Protein AF-A0A9P1KZ71-F1 (afdb_monomer_lite)

pLDDT: mean 74.3, std 15.9, range [39.0, 94.38]

Foldseek 3Di:
DVVVVVVVVVVVVVVVVVPPPCPPPLPWDKAKFWDDKDKDKFDWDWVVVADPQAKDKPDDADPVRQVRVCVVVVHDNVDDDRPPCPVPPPDPDTDTKIFIWIKIWIWIWTGSPVDIDIDIMIITHGDDMGD

Organism: Paraclostridium sordellii (NCBI:txid1505)

Secondary structure (DSSP, 8-state):
-HHHHHHHHHHHHHHHHHH---------EEEEEEEEEEEEE---EEGGG------EESS---HHHHHHHHHHHT--TT--------S----SS--EEEEEEEEEEEEEEEE-SS-EEEEEEEEEEEEEEE-

Sequence (131 aa):
MQKLVKIFFILIVCFIFSNINVYSINYYDLYFEKVKEEFEKGPLLNLNNGLDYKIKYNVNLSKDELDVIGHFLELNLNEYKPINKNQHIKLEDSVEFRYIYKVIEGKIVKDYGSWQKEKKVILKIPIDVKY

Structure (mmCIF, N/CA/C/O backbone):
data_AF-A0A9P1KZ71-F1
#
_entry.id   AF-A0A9P1KZ71-F1
#
loop_
_atom_site.group_PDB
_atom_site.id
_atom_site.type_symbol
_atom_site.label_atom_id
_atom_site.label_alt_id
_atom_site.label_comp_id
_atom_site.label_asym_id
_atom_site.label_entity_id
_atom_site.label_seq_id
_atom_site.pdbx_PDB_ins_code
_atom_site.Cartn_x
_atom_site.Cartn_y
_atom_site.Cartn_z
_atom_site.occupancy
_atom_site.B_iso_or_equiv
_atom_site.auth_seq_id
_atom_site.auth_comp_id
_atom_site.auth_asym_id
_atom_site.auth_atom_id
_atom_site.pdbx_PDB_model_num
ATOM 1 N N . MET A 1 1 ? 1.565 11.801 65.529 1.00 60.41 1 MET A N 1
ATOM 2 C CA . MET A 1 1 ? 2.271 12.249 64.307 1.00 60.41 1 MET A CA 1
ATOM 3 C C . MET A 1 1 ? 2.382 11.145 63.251 1.00 60.41 1 MET A C 1
ATOM 5 O O . MET A 1 1 ? 1.692 11.242 62.250 1.00 60.41 1 MET A O 1
ATOM 9 N N . GLN A 1 2 ? 3.137 10.057 63.465 1.00 63.66 2 GLN A N 1
ATOM 10 C CA . GLN A 1 2 ? 3.383 9.032 62.423 1.00 63.66 2 GLN A CA 1
ATOM 11 C C . GLN A 1 2 ? 2.126 8.350 61.835 1.00 63.66 2 GLN A C 1
ATOM 13 O O . GLN A 1 2 ? 2.083 8.088 60.636 1.00 63.66 2 GLN A O 1
ATOM 18 N N . LYS A 1 3 ? 1.084 8.086 62.642 1.00 67.38 3 LYS A N 1
ATOM 19 C CA . LYS A 1 3 ? -0.176 7.487 62.149 1.00 67.38 3 LYS A CA 1
ATOM 20 C C . LYS A 1 3 ? -0.949 8.412 61.196 1.00 67.38 3 LYS A C 1
ATOM 22 O O . LYS A 1 3 ? -1.506 7.930 60.219 1.00 67.38 3 LYS A O 1
ATOM 27 N N . LEU A 1 4 ? -0.931 9.724 61.443 1.00 70.56 4 LEU A N 1
ATOM 28 C CA . LEU A 1 4 ? -1.615 10.714 60.600 1.00 70.56 4 LEU A CA 1
ATOM 29 C C . LEU A 1 4 ? -0.902 10.899 59.255 1.00 70.56 4 LEU A C 1
ATOM 31 O O . LEU A 1 4 ? -1.560 10.979 58.224 1.00 70.56 4 LEU A O 1
ATOM 35 N N . VAL A 1 5 ? 0.436 10.865 59.249 1.00 72.62 5 VAL A N 1
ATOM 36 C CA . VAL A 1 5 ? 1.239 10.956 58.016 1.00 72.62 5 VAL A CA 1
ATOM 37 C C . VAL A 1 5 ? 0.965 9.773 57.082 1.00 72.62 5 VAL A C 1
ATOM 39 O O . VAL A 1 5 ? 0.836 9.964 55.876 1.00 72.62 5 VAL A O 1
ATOM 42 N N . LYS A 1 6 ? 0.803 8.557 57.627 1.00 72.50 6 LYS A N 1
ATOM 43 C CA . LYS A 1 6 ? 0.454 7.368 56.828 1.00 72.50 6 LYS A CA 1
ATOM 44 C C . LYS A 1 6 ? -0.921 7.489 56.168 1.00 72.50 6 LYS A C 1
ATOM 46 O O . LYS A 1 6 ? -1.056 7.154 54.998 1.00 72.50 6 LYS A O 1
ATOM 51 N N . ILE A 1 7 ? -1.919 7.989 56.898 1.00 77.00 7 ILE A N 1
ATOM 52 C CA . ILE A 1 7 ? -3.280 8.183 56.369 1.00 77.00 7 ILE A CA 1
ATOM 53 C C . ILE A 1 7 ? -3.275 9.236 55.254 1.00 77.00 7 ILE A C 1
ATOM 55 O O . ILE A 1 7 ? -3.903 9.040 54.216 1.00 77.00 7 ILE A O 1
ATOM 59 N N . PHE A 1 8 ? -2.509 10.313 55.433 1.00 77.25 8 PHE A N 1
ATOM 60 C CA . PHE A 1 8 ? -2.375 11.367 54.430 1.00 77.25 8 PHE A CA 1
ATOM 61 C C . PHE A 1 8 ? -1.715 10.861 53.138 1.00 77.25 8 PHE A C 1
ATOM 63 O O . PHE A 1 8 ? -2.178 11.168 52.043 1.00 77.25 8 PHE A O 1
ATOM 70 N N . PHE A 1 9 ? -0.689 10.011 53.254 1.00 77.75 9 PHE A N 1
ATOM 71 C CA . PHE A 1 9 ? -0.044 9.385 52.096 1.00 77.75 9 PHE A CA 1
ATOM 72 C C . PHE A 1 9 ? -0.993 8.475 51.310 1.00 77.75 9 PHE A C 1
ATOM 74 O O . PHE A 1 9 ? -1.004 8.519 50.084 1.00 77.75 9 PHE A O 1
ATOM 81 N N . ILE A 1 10 ? -1.819 7.684 52.001 1.00 80.56 10 ILE A N 1
ATOM 82 C CA . ILE A 1 10 ? -2.804 6.806 51.353 1.00 80.56 10 ILE A CA 1
ATOM 83 C C . ILE A 1 10 ? -3.832 7.634 50.574 1.00 80.56 10 ILE A C 1
ATOM 85 O O . ILE A 1 10 ? -4.137 7.311 49.430 1.00 80.56 10 ILE A O 1
ATOM 89 N N . LEU A 1 11 ? -4.314 8.737 51.154 1.00 78.25 11 LEU A N 1
ATOM 90 C CA . LEU A 1 11 ? -5.262 9.636 50.491 1.00 78.25 11 LEU A CA 1
ATOM 91 C C . LEU A 1 11 ? -4.671 10.291 49.238 1.00 78.25 11 LEU A C 1
ATOM 93 O O . LEU A 1 11 ? -5.358 10.365 48.223 1.00 78.25 11 LEU A O 1
ATOM 97 N N . ILE A 1 12 ? -3.401 10.708 49.276 1.00 80.06 12 ILE A N 1
ATOM 98 C CA . ILE A 1 12 ? -2.705 11.253 48.100 1.00 80.06 12 ILE A CA 1
ATOM 99 C C . ILE A 1 12 ? -2.597 10.199 46.999 1.00 80.06 12 ILE A C 1
ATOM 101 O O . ILE A 1 12 ? -2.893 10.488 45.844 1.00 80.06 12 ILE A O 1
ATOM 105 N N . VAL A 1 13 ? -2.210 8.970 47.346 1.00 77.44 13 VAL A N 1
ATOM 106 C CA . VAL A 1 13 ? -2.090 7.878 46.372 1.00 77.44 13 VAL A CA 1
ATOM 107 C C . VAL A 1 13 ? -3.450 7.571 45.739 1.00 77.44 13 VAL A C 1
ATOM 109 O O . VAL A 1 13 ? -3.543 7.506 44.516 1.00 77.44 13 VAL A O 1
ATOM 112 N N . CYS A 1 14 ? -4.522 7.475 46.532 1.00 71.81 14 CYS A N 1
ATOM 113 C CA . CYS A 1 14 ? -5.879 7.295 46.009 1.00 71.81 14 CYS A CA 1
ATOM 114 C C . CYS A 1 14 ? -6.323 8.460 45.112 1.00 71.81 14 CYS A C 1
ATOM 116 O O . CYS A 1 14 ? -6.917 8.214 44.067 1.00 71.81 14 CYS A O 1
ATOM 118 N N . PHE A 1 15 ? -5.995 9.703 45.479 1.00 73.69 15 PHE A N 1
ATOM 119 C CA . PHE A 1 15 ? -6.327 10.892 44.690 1.00 73.69 15 PHE A CA 1
ATOM 120 C C . PHE A 1 15 ? -5.579 10.940 43.351 1.00 73.69 15 PHE A C 1
ATOM 122 O O . PHE A 1 15 ? -6.139 11.379 42.347 1.00 73.69 15 PHE A O 1
ATOM 129 N N . ILE A 1 16 ? -4.328 10.468 43.316 1.00 70.62 16 ILE A N 1
ATOM 130 C CA . ILE A 1 16 ? -3.554 10.327 42.078 1.00 70.62 16 ILE A CA 1
ATOM 131 C C . ILE A 1 16 ? -4.187 9.247 41.199 1.00 70.62 16 ILE A C 1
ATOM 133 O O . ILE A 1 16 ? -4.466 9.523 40.040 1.00 70.62 16 ILE A O 1
ATOM 137 N N . PHE A 1 17 ? -4.500 8.063 41.740 1.00 64.62 17 PHE A N 1
ATOM 138 C CA . PHE A 1 17 ? -5.148 6.997 40.964 1.00 64.62 17 PHE A CA 1
ATOM 139 C C . PHE A 1 17 ? -6.535 7.390 40.436 1.00 64.62 17 PHE A C 1
ATOM 141 O O . PHE A 1 17 ? -6.871 7.017 39.317 1.00 64.62 17 PHE A O 1
ATOM 148 N N . SER A 1 18 ? -7.318 8.178 41.181 1.00 63.09 18 SER A N 1
ATOM 149 C CA . SER A 1 18 ? -8.622 8.668 40.713 1.00 63.09 18 SER A CA 1
ATOM 150 C C . SER A 1 18 ? -8.529 9.800 39.681 1.00 63.09 18 SER A C 1
ATOM 152 O O . SER A 1 18 ? -9.492 10.032 38.961 1.00 63.09 18 SER A O 1
ATOM 154 N N . ASN A 1 19 ? -7.397 10.517 39.619 1.00 58.91 19 ASN A N 1
ATOM 155 C CA . ASN A 1 19 ? -7.131 11.580 38.638 1.00 58.91 19 ASN A CA 1
ATOM 156 C C . ASN A 1 19 ? -6.228 11.137 37.484 1.00 58.91 19 ASN A C 1
ATOM 158 O O . ASN A 1 19 ? -5.953 11.946 36.593 1.00 58.91 19 ASN A O 1
ATOM 162 N N . ILE A 1 20 ? -5.794 9.870 37.448 1.00 60.16 20 ILE A N 1
ATOM 163 C CA . ILE A 1 20 ? -5.403 9.246 36.187 1.00 60.16 20 ILE A CA 1
ATOM 164 C C . ILE A 1 20 ? -6.697 9.178 35.393 1.00 60.16 20 ILE A C 1
ATOM 166 O O . ILE A 1 20 ? -7.464 8.222 35.462 1.00 60.16 20 ILE A O 1
ATOM 170 N N . ASN A 1 21 ? -6.967 10.279 34.700 1.00 45.72 21 ASN A N 1
ATOM 171 C CA . ASN A 1 21 ? -7.938 10.364 33.649 1.00 45.72 21 ASN A CA 1
ATOM 172 C C . ASN A 1 21 ? -7.457 9.311 32.658 1.00 45.72 21 ASN A C 1
ATOM 174 O O . ASN A 1 21 ? -6.538 9.551 31.870 1.00 45.72 21 ASN A O 1
ATOM 178 N N . VAL A 1 22 ? -8.007 8.103 32.774 1.00 50.72 22 VAL A N 1
ATOM 179 C CA . VAL A 1 22 ? -8.008 7.140 31.692 1.00 50.72 22 VAL A CA 1
ATOM 180 C C . VAL A 1 22 ? -8.890 7.818 30.660 1.00 50.72 22 VAL A C 1
ATOM 182 O O . VAL A 1 22 ? -10.073 7.519 30.532 1.00 50.72 22 VAL A O 1
ATOM 185 N N . TYR A 1 23 ? -8.315 8.810 29.968 1.00 44.72 23 TYR A N 1
ATOM 186 C CA . TYR A 1 23 ? -8.670 9.093 28.602 1.00 44.72 23 TYR A CA 1
ATOM 187 C C . TYR A 1 23 ? -8.650 7.717 27.993 1.00 44.72 23 TYR A C 1
ATOM 189 O O . TYR A 1 23 ? -7.584 7.113 27.859 1.00 44.72 23 TYR A O 1
ATOM 197 N N . SER A 1 24 ? -9.846 7.171 27.804 1.00 43.09 24 SER A N 1
ATOM 198 C CA . SER A 1 24 ? -10.056 5.972 27.043 1.00 43.09 24 SER A CA 1
ATOM 199 C C . SER A 1 24 ? -9.251 6.213 25.783 1.00 43.09 24 SER A C 1
ATOM 201 O O . SER A 1 24 ? -9.615 7.053 24.956 1.00 43.09 24 SER A O 1
ATOM 203 N N . ILE A 1 25 ? -8.088 5.567 25.699 1.00 48.00 25 ILE A N 1
ATOM 204 C CA . ILE A 1 25 ? -7.434 5.320 24.433 1.00 48.00 25 ILE A CA 1
ATOM 205 C C . ILE A 1 25 ? -8.582 4.708 23.657 1.00 48.00 25 ILE A C 1
ATOM 207 O O . ILE A 1 25 ? -9.072 3.653 24.059 1.00 48.00 25 ILE A O 1
ATOM 211 N N . ASN A 1 26 ? -9.139 5.460 22.705 1.00 46.88 26 ASN A N 1
ATOM 212 C CA . ASN A 1 26 ? -10.166 4.951 21.818 1.00 46.88 26 ASN 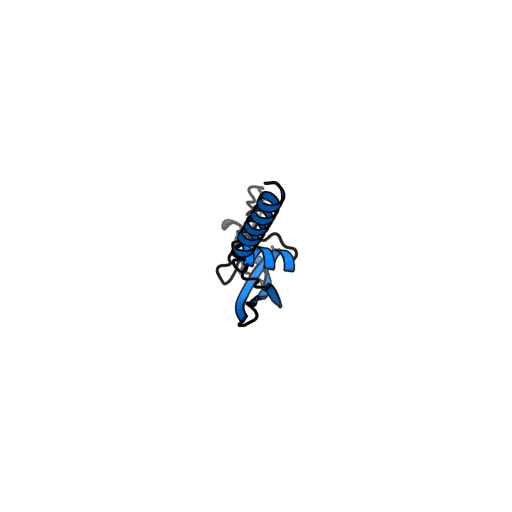A CA 1
ATOM 213 C C . ASN A 1 26 ? -9.470 3.812 21.088 1.00 46.88 26 ASN A C 1
ATOM 215 O O . ASN A 1 26 ? -8.776 4.041 20.102 1.00 46.88 26 ASN A O 1
ATOM 219 N N . TYR A 1 27 ? -9.540 2.626 21.681 1.00 52.91 27 TYR A N 1
ATOM 220 C CA . TYR A 1 27 ? -9.044 1.396 21.123 1.00 52.91 27 TYR A CA 1
ATOM 221 C C . TYR A 1 27 ? -10.007 1.143 19.983 1.00 52.91 27 TYR A C 1
ATOM 223 O O . TYR A 1 27 ? -11.163 0.7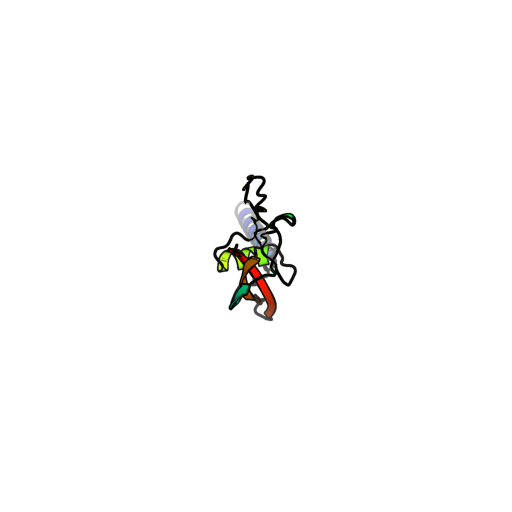86 20.199 1.00 52.91 27 TYR A O 1
ATOM 231 N N . TYR A 1 28 ? -9.566 1.509 18.789 1.00 62.66 28 TYR A N 1
ATOM 232 C CA . TYR A 1 28 ? -10.218 1.087 17.577 1.00 62.66 28 TYR A CA 1
ATOM 233 C C . TYR A 1 28 ? -9.257 0.160 16.863 1.00 62.66 28 TYR A C 1
ATOM 235 O O . TYR A 1 28 ? -8.066 0.462 16.746 1.00 62.66 28 TYR A O 1
ATOM 243 N N . ASP A 1 29 ? -9.781 -0.961 16.392 1.00 80.44 29 ASP A N 1
ATOM 244 C CA . ASP A 1 29 ? -9.000 -1.874 15.582 1.00 80.44 29 ASP A CA 1
ATOM 245 C C . ASP A 1 29 ? -8.993 -1.331 14.152 1.00 80.44 29 ASP A C 1
ATOM 247 O O . ASP A 1 29 ? -10.038 -1.099 13.533 1.00 80.44 29 ASP A O 1
ATOM 251 N N . LEU A 1 30 ? -7.790 -1.055 13.647 1.00 88.75 30 LEU A N 1
ATOM 252 C CA . LEU A 1 30 ? -7.547 -0.659 12.266 1.00 88.75 30 LEU A CA 1
ATOM 253 C C . LEU A 1 30 ? -6.905 -1.836 11.542 1.00 88.75 30 LEU A C 1
ATOM 255 O O . LEU A 1 30 ? -5.759 -2.184 11.819 1.00 88.75 30 LEU A O 1
ATOM 259 N N . TYR A 1 31 ? -7.624 -2.423 10.593 1.00 89.44 31 TYR A N 1
ATOM 260 C CA . TYR A 1 31 ? -7.110 -3.536 9.802 1.00 89.44 31 TYR A CA 1
ATOM 261 C C . TYR A 1 31 ? -7.506 -3.418 8.332 1.00 89.44 31 TYR A C 1
ATOM 263 O O . TYR A 1 31 ? -8.404 -2.659 7.951 1.00 89.44 31 TYR A O 1
ATOM 271 N N . PHE A 1 32 ? -6.785 -4.154 7.491 1.00 91.56 32 PHE A N 1
ATOM 272 C CA . PHE A 1 32 ? -7.026 -4.219 6.058 1.00 91.56 32 PHE A CA 1
ATOM 273 C C . PHE A 1 32 ? -7.503 -5.615 5.669 1.00 91.56 32 PHE A C 1
ATOM 275 O O . PHE A 1 32 ? -6.873 -6.614 6.005 1.00 91.56 32 PHE A O 1
ATOM 282 N N . GLU A 1 33 ? -8.593 -5.670 4.913 1.00 92.12 33 GLU A N 1
ATOM 283 C CA . GLU A 1 33 ? -9.123 -6.893 4.326 1.00 92.12 33 GLU A CA 1
ATOM 284 C C . GLU A 1 33 ? -8.914 -6.877 2.815 1.00 92.12 33 GLU A C 1
ATOM 286 O O . GLU A 1 33 ? -9.449 -6.021 2.102 1.00 92.12 33 GLU A O 1
ATOM 291 N N . LYS A 1 34 ? -8.166 -7.856 2.302 1.00 93.25 34 LYS A N 1
ATOM 292 C CA . LYS A 1 34 ? -8.041 -8.073 0.860 1.00 93.25 34 LYS A CA 1
ATOM 293 C C . LYS A 1 34 ? -9.293 -8.767 0.330 1.00 93.25 34 LYS A C 1
ATOM 295 O O . LYS A 1 34 ? -9.626 -9.864 0.763 1.00 93.25 34 LYS A O 1
ATOM 300 N N . VAL A 1 35 ? -9.937 -8.152 -0.655 1.00 92.88 35 VAL A N 1
ATOM 301 C CA . VAL A 1 35 ? -11.122 -8.695 -1.334 1.00 92.88 35 VAL A CA 1
ATOM 302 C C . VAL A 1 35 ? -10.720 -9.410 -2.619 1.00 92.88 35 VAL A C 1
ATOM 304 O O . VAL A 1 35 ? -11.201 -10.505 -2.898 1.00 92.88 35 VAL A O 1
ATOM 307 N N . LYS A 1 36 ? -9.839 -8.793 -3.412 1.00 93.44 36 LYS A N 1
ATOM 308 C CA . LYS A 1 36 ? -9.490 -9.274 -4.750 1.00 93.44 36 LYS A CA 1
ATOM 309 C C . LYS A 1 36 ? -8.058 -8.910 -5.116 1.00 93.44 36 LYS A C 1
ATOM 311 O O . LYS A 1 36 ? -7.516 -7.912 -4.649 1.00 93.44 36 LYS A O 1
ATOM 316 N N . GLU A 1 37 ? -7.460 -9.718 -5.979 1.00 92.81 37 GLU A N 1
ATOM 317 C CA . GLU A 1 37 ? -6.128 -9.498 -6.530 1.00 92.81 37 GLU A CA 1
ATOM 318 C C . GLU A 1 37 ? -6.111 -9.899 -8.006 1.00 92.81 37 GLU A C 1
ATOM 320 O O . GLU A 1 37 ? -6.503 -11.013 -8.349 1.00 92.81 37 GLU A O 1
ATOM 325 N N . GLU A 1 38 ? -5.679 -8.989 -8.876 1.00 93.88 38 GLU A N 1
ATOM 326 C CA . GLU A 1 38 ? -5.632 -9.178 -10.327 1.00 93.88 38 GLU A CA 1
ATOM 327 C C . GLU A 1 38 ? -4.387 -8.538 -10.943 1.00 93.88 38 GLU A C 1
ATOM 329 O O . GLU A 1 38 ? -3.690 -7.744 -10.313 1.00 93.88 38 GLU A O 1
ATOM 334 N N . PHE A 1 39 ? -4.118 -8.864 -12.209 1.00 89.12 39 PHE A N 1
ATOM 335 C CA . PHE A 1 39 ? -3.062 -8.230 -12.990 1.00 89.12 39 PHE A CA 1
ATOM 336 C C . PHE A 1 39 ? -3.657 -7.390 -14.114 1.00 89.12 39 PHE A C 1
ATOM 338 O O . PHE A 1 39 ? -4.429 -7.881 -14.936 1.00 89.12 39 PHE A O 1
ATOM 345 N N . GLU A 1 40 ? -3.245 -6.131 -14.183 1.00 89.62 40 GLU A N 1
ATOM 346 C CA . GLU A 1 40 ? -3.667 -5.177 -15.200 1.00 89.62 40 GLU A CA 1
ATOM 347 C C . GLU A 1 40 ? -2.463 -4.745 -16.035 1.00 89.62 40 GLU A C 1
ATOM 349 O O . GLU A 1 40 ? -1.377 -4.460 -15.527 1.00 89.62 40 GLU A O 1
ATOM 354 N N . LYS A 1 41 ? -2.659 -4.687 -17.350 1.00 87.19 41 LYS A N 1
ATOM 355 C CA . LYS A 1 41 ? -1.656 -4.191 -18.289 1.00 87.19 41 LYS A CA 1
ATOM 356 C C . LYS A 1 41 ? -1.920 -2.709 -18.519 1.00 87.19 41 LYS A C 1
ATOM 358 O O . LYS A 1 41 ? -3.008 -2.343 -18.950 1.00 87.19 41 LYS A O 1
ATOM 363 N N . GLY A 1 42 ? -0.923 -1.880 -18.229 1.00 79.50 42 GLY A N 1
ATOM 364 C CA . GLY A 1 42 ? -0.976 -0.449 -18.495 1.00 79.50 42 GLY A CA 1
ATOM 365 C C . GLY A 1 42 ? -0.958 -0.122 -19.994 1.00 79.50 42 GLY A C 1
ATOM 366 O O . GLY A 1 42 ? -0.787 -1.018 -20.830 1.00 79.50 42 GLY A O 1
ATOM 367 N N . PRO A 1 43 ? -1.110 1.167 -20.341 1.00 80.88 43 PRO A N 1
ATOM 368 C CA . PRO A 1 43 ? -0.978 1.627 -21.718 1.00 80.88 43 PRO A CA 1
ATOM 369 C C . PRO A 1 43 ? 0.447 1.400 -22.241 1.00 80.88 43 PRO A C 1
ATOM 371 O O . PRO A 1 43 ? 1.401 1.354 -21.459 1.00 80.88 43 PRO A O 1
ATOM 374 N N . LEU A 1 44 ? 0.573 1.279 -23.564 1.00 79.25 44 LEU A N 1
ATOM 375 C CA . LEU A 1 44 ? 1.864 1.342 -24.246 1.00 79.25 44 LEU A CA 1
ATOM 376 C C . LEU A 1 44 ? 2.423 2.763 -24.123 1.00 79.25 44 LEU A C 1
ATOM 378 O O . LEU A 1 44 ? 1.699 3.747 -24.285 1.00 79.25 44 LEU A O 1
ATOM 382 N N . LEU A 1 45 ? 3.699 2.853 -23.781 1.00 73.44 45 LEU A N 1
ATOM 383 C CA . LEU A 1 45 ? 4.431 4.081 -23.524 1.00 73.44 45 LEU A CA 1
ATOM 384 C C . LEU A 1 45 ? 5.752 4.057 -24.292 1.00 73.44 45 LEU A C 1
ATOM 386 O O . LEU A 1 45 ? 6.366 3.008 -24.473 1.00 73.44 45 LEU A O 1
ATOM 390 N N . ASN A 1 46 ? 6.206 5.247 -24.680 1.00 66.25 46 ASN A N 1
ATOM 391 C CA . ASN A 1 46 ? 7.497 5.441 -25.334 1.00 66.25 46 ASN A CA 1
ATOM 392 C C . ASN A 1 46 ? 8.564 5.812 -24.299 1.00 66.25 46 ASN A C 1
ATOM 394 O O . ASN A 1 46 ? 8.281 6.542 -23.345 1.00 66.25 46 ASN A O 1
ATOM 398 N N . LEU A 1 47 ? 9.805 5.353 -24.507 1.00 62.41 47 LEU A N 1
ATOM 399 C CA . LEU A 1 47 ? 10.956 5.558 -23.599 1.00 62.41 47 LEU A CA 1
ATOM 400 C C . LEU A 1 47 ? 11.235 7.023 -23.250 1.00 62.41 47 LEU A C 1
ATOM 402 O O . LEU A 1 47 ? 11.726 7.314 -22.161 1.00 62.41 47 LEU A O 1
ATOM 406 N N . ASN A 1 48 ? 10.821 7.945 -24.115 1.00 59.66 48 ASN A N 1
ATOM 407 C CA . ASN A 1 48 ? 10.970 9.383 -23.907 1.00 59.66 48 ASN A CA 1
ATOM 408 C C . ASN A 1 48 ? 10.144 9.928 -22.727 1.00 59.66 48 ASN A C 1
ATOM 410 O O . ASN A 1 48 ? 10.434 11.019 -22.245 1.00 59.66 48 ASN A O 1
ATOM 414 N N . ASN A 1 49 ? 9.134 9.193 -22.245 1.00 59.22 49 ASN A N 1
ATOM 415 C CA . ASN A 1 49 ? 8.201 9.694 -21.231 1.00 59.22 49 ASN A CA 1
ATOM 416 C C . ASN A 1 49 ? 8.653 9.440 -19.783 1.00 59.22 49 ASN A C 1
ATOM 418 O O . ASN A 1 49 ? 7.979 9.880 -18.854 1.00 59.22 49 ASN A O 1
ATOM 422 N N . GLY A 1 50 ? 9.790 8.765 -19.575 1.00 54.03 50 GLY A N 1
ATOM 423 C CA . GLY A 1 50 ? 10.237 8.358 -18.243 1.00 54.03 50 GLY A CA 1
ATOM 424 C C . GLY A 1 50 ? 9.319 7.304 -17.606 1.00 54.03 50 GLY A C 1
ATOM 425 O O . GLY A 1 50 ? 8.146 7.152 -17.952 1.00 54.03 50 GLY A O 1
ATOM 426 N N . LEU A 1 51 ? 9.867 6.529 -16.668 1.00 61.44 51 LEU A N 1
ATOM 427 C CA . LEU A 1 51 ? 9.130 5.473 -15.977 1.00 61.44 51 LEU A CA 1
ATOM 428 C C . LEU A 1 51 ? 8.740 5.927 -14.558 1.00 61.44 51 LEU A C 1
ATOM 430 O O . LEU A 1 51 ? 9.492 5.696 -13.611 1.00 61.44 51 LEU A O 1
ATOM 434 N N . ASP A 1 52 ? 7.563 6.547 -14.385 1.00 61.16 52 ASP A N 1
ATOM 435 C CA . ASP A 1 52 ? 6.927 6.703 -13.059 1.00 61.16 52 ASP A CA 1
ATOM 436 C C . ASP A 1 52 ? 6.301 5.366 -12.632 1.00 61.16 52 ASP A C 1
ATOM 438 O O . ASP A 1 52 ? 5.085 5.155 -12.598 1.00 61.16 52 ASP A O 1
ATOM 442 N N . TYR A 1 53 ? 7.191 4.422 -12.340 1.00 67.38 53 TYR A N 1
ATOM 443 C CA . TYR A 1 53 ? 6.917 3.304 -11.457 1.00 67.38 53 TYR A CA 1
ATOM 444 C C . TYR A 1 53 ? 6.517 3.999 -10.146 1.00 67.38 53 TYR A C 1
ATOM 446 O O . TYR A 1 53 ? 7.347 4.707 -9.611 1.00 67.38 53 TYR A O 1
ATOM 454 N N . LYS A 1 54 ? 5.259 3.951 -9.697 1.00 74.44 54 LYS A N 1
ATOM 455 C CA . LYS A 1 54 ? 4.792 4.364 -8.355 1.00 74.44 54 LYS A CA 1
ATOM 456 C C . LYS A 1 54 ? 3.536 3.576 -8.029 1.00 74.44 54 LYS A C 1
ATOM 458 O O . LYS A 1 54 ? 2.736 3.298 -8.928 1.00 74.44 54 LYS A O 1
ATOM 463 N N . ILE A 1 55 ? 3.348 3.227 -6.758 1.00 79.69 55 ILE A N 1
ATOM 464 C CA . ILE A 1 55 ? 2.085 2.638 -6.300 1.00 79.69 55 ILE A CA 1
ATOM 465 C C . ILE A 1 55 ? 1.009 3.720 -6.371 1.00 79.69 55 ILE A C 1
ATOM 467 O O . ILE A 1 55 ? 1.211 4.838 -5.897 1.00 79.69 55 ILE A O 1
ATOM 471 N N . LYS A 1 56 ? -0.127 3.395 -6.987 1.00 85.69 56 LYS A N 1
ATOM 472 C CA . LYS A 1 56 ? -1.274 4.301 -7.089 1.00 85.69 56 LYS A CA 1
ATOM 473 C C . LYS A 1 56 ? -2.413 3.798 -6.217 1.00 85.69 56 LYS A C 1
ATOM 475 O O . LYS A 1 56 ? -2.665 2.597 -6.156 1.00 85.69 56 LYS A O 1
ATOM 480 N N . TYR A 1 57 ? -3.122 4.736 -5.606 1.00 87.19 57 TYR A N 1
ATOM 481 C CA . TYR A 1 57 ? -4.274 4.478 -4.750 1.00 87.19 57 TYR A CA 1
ATOM 482 C C . TYR A 1 57 ? -5.471 5.258 -5.297 1.00 87.19 57 TYR A C 1
ATOM 484 O O . TYR A 1 57 ? -5.310 6.376 -5.787 1.00 87.19 57 TYR A O 1
ATOM 492 N N . ASN A 1 58 ? -6.672 4.688 -5.222 1.00 91.75 58 ASN A N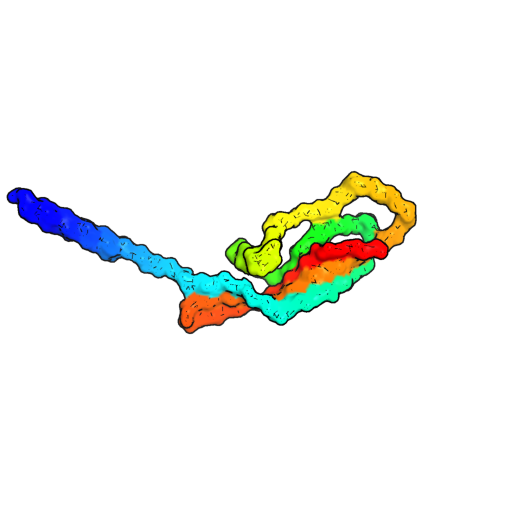 1
ATOM 493 C CA . ASN A 1 58 ? -7.904 5.376 -5.633 1.00 91.75 58 ASN A CA 1
ATOM 494 C C . ASN A 1 58 ? -8.400 6.418 -4.611 1.00 91.75 58 ASN A C 1
ATOM 496 O O . ASN A 1 58 ? -9.287 7.208 -4.924 1.00 91.75 58 ASN A O 1
ATOM 500 N N . VAL A 1 59 ? -7.870 6.393 -3.388 1.00 89.56 59 VAL A N 1
ATOM 501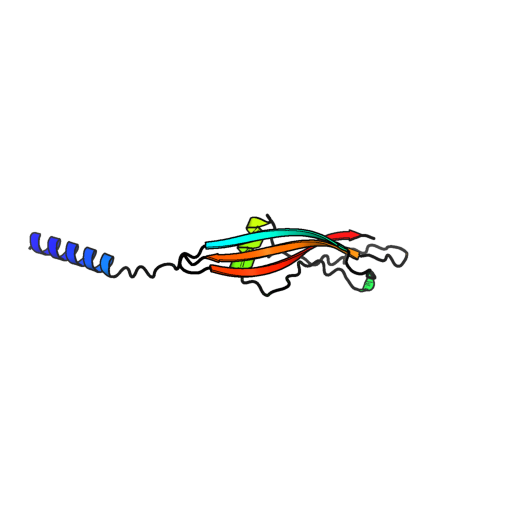 C CA . VAL A 1 59 ? -8.276 7.254 -2.274 1.00 89.56 59 VAL A CA 1
ATOM 502 C C . VAL A 1 59 ? -7.051 7.766 -1.525 1.00 89.56 59 VAL A C 1
ATOM 504 O O . VAL A 1 59 ? -6.018 7.101 -1.485 1.00 89.56 59 VAL A O 1
ATOM 507 N N . ASN A 1 60 ? -7.183 8.923 -0.877 1.00 88.50 60 ASN A N 1
ATOM 508 C CA . ASN A 1 60 ? -6.156 9.419 0.039 1.00 88.50 60 ASN A CA 1
ATOM 509 C C . ASN A 1 60 ? -6.119 8.547 1.291 1.00 88.50 60 ASN A C 1
ATOM 511 O O . ASN A 1 60 ? -7.163 8.351 1.916 1.00 88.50 60 ASN A O 1
ATOM 515 N N . LEU A 1 61 ? -4.941 8.061 1.669 1.00 87.94 61 LEU A N 1
ATOM 516 C CA . LEU A 1 61 ? -4.727 7.214 2.842 1.00 87.94 61 LEU A CA 1
ATOM 517 C C . LEU A 1 61 ? -3.951 7.983 3.914 1.00 87.94 61 LEU A C 1
ATOM 519 O O . LEU A 1 61 ? -3.036 8.740 3.587 1.00 87.94 61 LEU A O 1
ATOM 523 N N . SER A 1 62 ? -4.329 7.821 5.184 1.00 88.38 62 SER A N 1
ATOM 524 C CA . SER A 1 62 ? -3.510 8.322 6.296 1.00 88.38 62 SER A CA 1
ATOM 525 C C . SER A 1 62 ? -2.260 7.458 6.483 1.00 88.38 62 SER A C 1
ATOM 527 O O . SER A 1 62 ? -2.166 6.363 5.933 1.00 88.38 62 SER A O 1
ATOM 529 N N . LYS A 1 63 ? -1.304 7.930 7.290 1.00 86.69 63 LYS A N 1
ATOM 530 C CA . LYS A 1 63 ? -0.105 7.152 7.623 1.00 86.69 63 LYS A CA 1
ATOM 531 C C . LYS A 1 63 ? -0.461 5.793 8.241 1.00 86.69 63 LYS A C 1
ATOM 533 O O . LYS A 1 63 ? -0.009 4.778 7.737 1.00 86.69 63 LYS A O 1
ATOM 538 N N . ASP A 1 64 ? -1.345 5.774 9.238 1.00 85.94 64 ASP A N 1
ATOM 539 C CA . ASP A 1 64 ? -1.766 4.525 9.893 1.00 85.94 64 ASP A CA 1
ATOM 540 C C . ASP A 1 64 ? -2.455 3.561 8.910 1.00 85.94 64 ASP A C 1
ATOM 542 O O . ASP A 1 64 ? -2.248 2.354 8.954 1.00 85.94 64 ASP A O 1
ATOM 546 N N . GLU A 1 65 ? -3.251 4.098 7.977 1.00 89.00 65 GLU A N 1
ATOM 547 C CA . GLU A 1 65 ? -3.890 3.316 6.913 1.00 89.00 65 GLU A CA 1
ATOM 548 C C . GLU A 1 65 ? -2.853 2.702 5.958 1.00 89.00 65 GLU A C 1
ATOM 550 O O . GLU A 1 65 ? -2.987 1.542 5.571 1.00 89.00 65 GLU A O 1
ATOM 555 N N . LEU A 1 66 ? -1.809 3.455 5.597 1.00 88.06 66 LEU A N 1
ATOM 556 C CA . LEU A 1 66 ? -0.697 2.962 4.782 1.00 88.06 66 LEU A CA 1
ATOM 557 C C . LEU A 1 66 ? 0.123 1.905 5.524 1.00 88.06 66 LEU A C 1
ATOM 559 O O . LEU A 1 66 ? 0.447 0.879 4.934 1.00 88.06 66 LEU A O 1
ATOM 563 N N . ASP A 1 67 ? 0.420 2.124 6.802 1.00 85.94 67 ASP A N 1
ATOM 564 C CA . ASP A 1 67 ? 1.220 1.204 7.612 1.00 85.94 67 ASP A CA 1
ATOM 565 C C . ASP A 1 67 ? 0.499 -0.145 7.778 1.00 85.94 67 ASP A C 1
ATOM 567 O O . ASP A 1 67 ? 1.116 -1.198 7.615 1.00 85.94 67 ASP A O 1
ATOM 571 N N . VAL A 1 68 ? -0.822 -0.138 7.993 1.00 89.50 68 VAL A N 1
ATOM 572 C CA . VAL A 1 68 ? -1.631 -1.366 8.092 1.00 89.50 68 VAL A CA 1
ATOM 573 C C . VAL A 1 68 ? -1.694 -2.126 6.767 1.00 89.50 68 VAL A C 1
ATOM 575 O O . VAL A 1 68 ? -1.530 -3.347 6.755 1.00 89.50 68 VAL A O 1
ATOM 578 N N . ILE A 1 69 ? -1.897 -1.433 5.641 1.00 88.75 69 ILE A N 1
ATOM 579 C CA . ILE A 1 69 ? -1.872 -2.088 4.324 1.00 88.75 69 ILE A CA 1
ATOM 580 C C . ILE A 1 69 ? -0.475 -2.647 4.038 1.00 88.75 69 ILE A C 1
ATOM 582 O O . ILE A 1 69 ? -0.353 -3.782 3.582 1.00 88.75 69 ILE A O 1
ATOM 586 N N . GLY A 1 70 ? 0.573 -1.860 4.291 1.00 86.94 70 GLY A N 1
ATOM 587 C CA . GLY A 1 70 ? 1.959 -2.253 4.057 1.00 86.94 70 GLY A CA 1
ATOM 588 C C . GLY A 1 70 ? 2.354 -3.471 4.883 1.00 86.94 70 GLY A C 1
ATOM 589 O O . GLY A 1 70 ? 2.926 -4.413 4.342 1.00 86.94 70 GLY A O 1
ATOM 590 N N . HIS A 1 71 ? 1.960 -3.503 6.157 1.00 86.94 71 HIS A N 1
ATOM 591 C CA . HIS A 1 71 ? 2.145 -4.662 7.023 1.00 86.94 71 HIS A CA 1
ATOM 592 C C . HIS A 1 71 ? 1.405 -5.895 6.488 1.00 86.94 71 HIS A C 1
ATOM 594 O O . HIS A 1 71 ? 2.002 -6.959 6.373 1.00 86.94 71 HIS A O 1
ATOM 600 N N . PHE A 1 72 ? 0.125 -5.764 6.119 1.00 87.69 72 PHE A N 1
ATOM 601 C CA . PHE A 1 72 ? -0.665 -6.890 5.606 1.00 87.69 72 PHE A CA 1
ATOM 602 C C . PHE A 1 72 ? -0.120 -7.451 4.285 1.00 87.69 72 PHE A C 1
ATOM 604 O O . PHE A 1 72 ? -0.167 -8.656 4.052 1.00 87.69 72 PHE A O 1
ATOM 611 N N . LEU A 1 73 ? 0.366 -6.582 3.399 1.00 86.38 73 LEU A N 1
ATOM 612 C CA . LEU A 1 73 ? 0.897 -6.979 2.096 1.00 86.38 73 LEU A CA 1
ATOM 613 C C . LEU A 1 73 ? 2.386 -7.339 2.126 1.00 86.38 73 LEU A C 1
ATOM 615 O O . LEU A 1 73 ? 2.905 -7.729 1.083 1.00 86.38 73 LEU A O 1
ATOM 619 N N . GLU A 1 74 ? 3.060 -7.191 3.269 1.00 85.19 74 GLU A N 1
ATOM 620 C CA . GLU A 1 74 ? 4.517 -7.315 3.406 1.00 85.19 74 GLU A CA 1
ATOM 621 C C . GLU A 1 74 ? 5.282 -6.388 2.434 1.00 85.19 74 GLU A C 1
ATOM 623 O O . GLU A 1 74 ? 6.305 -6.746 1.850 1.00 85.19 74 GLU A O 1
ATOM 628 N N . LEU A 1 75 ? 4.772 -5.165 2.239 1.00 78.31 75 LEU A N 1
ATOM 629 C CA . LEU A 1 75 ? 5.319 -4.167 1.317 1.00 78.31 75 LEU A CA 1
ATOM 630 C C . LEU A 1 75 ? 5.644 -2.858 2.035 1.00 78.31 75 LEU A C 1
ATOM 632 O O . LEU A 1 75 ? 4.816 -2.300 2.755 1.00 78.31 75 LEU A O 1
ATOM 636 N N . ASN A 1 76 ? 6.819 -2.292 1.750 1.00 70.06 76 ASN A N 1
ATOM 637 C CA . ASN A 1 76 ? 7.134 -0.931 2.173 1.00 70.06 76 ASN A CA 1
ATOM 638 C C . ASN A 1 76 ? 6.471 0.080 1.224 1.00 70.06 76 ASN A C 1
ATOM 640 O O . ASN A 1 76 ? 7.017 0.430 0.180 1.00 70.06 76 ASN A O 1
ATOM 644 N N . LEU A 1 77 ? 5.276 0.547 1.588 1.00 68.94 77 LEU A N 1
ATOM 645 C CA . LEU A 1 77 ? 4.518 1.534 0.808 1.00 68.94 77 LEU A CA 1
ATOM 646 C C . LEU A 1 77 ? 5.084 2.962 0.911 1.00 68.94 77 LEU A C 1
ATOM 648 O O . LEU A 1 77 ? 4.711 3.821 0.110 1.00 68.94 77 LEU A O 1
ATOM 652 N N . ASN A 1 78 ? 5.980 3.210 1.874 1.00 60.28 78 ASN A N 1
ATOM 653 C CA . ASN A 1 78 ? 6.582 4.519 2.143 1.00 60.28 78 ASN A CA 1
ATOM 654 C C . ASN A 1 78 ? 7.878 4.755 1.346 1.00 60.28 78 ASN A C 1
ATOM 656 O O . ASN A 1 78 ? 8.329 5.893 1.224 1.00 60.28 78 ASN A O 1
ATOM 660 N N . GLU A 1 79 ? 8.466 3.707 0.766 1.00 54.03 79 GLU A N 1
ATOM 661 C CA . GLU A 1 79 ? 9.668 3.812 -0.054 1.00 54.03 79 GLU A CA 1
ATOM 662 C C . GLU A 1 79 ? 9.338 3.580 -1.518 1.00 54.03 79 GLU A C 1
ATOM 664 O O . GLU A 1 79 ? 9.250 2.453 -2.000 1.00 54.03 79 GLU A O 1
ATOM 669 N N . TYR A 1 80 ? 9.211 4.679 -2.256 1.00 50.03 80 TYR A N 1
ATOM 670 C CA . TYR A 1 80 ? 9.205 4.613 -3.702 1.00 50.03 80 TYR A CA 1
ATOM 671 C C . TYR A 1 80 ? 10.354 5.420 -4.288 1.00 50.03 80 TYR A C 1
ATOM 673 O O . TYR A 1 80 ? 10.355 6.651 -4.252 1.00 50.03 80 TYR A O 1
ATOM 681 N N . LYS A 1 81 ? 11.333 4.721 -4.868 1.00 48.34 81 LYS A N 1
ATOM 682 C CA . LYS A 1 81 ? 12.362 5.351 -5.695 1.00 48.34 81 LYS A CA 1
ATOM 683 C C . LYS A 1 81 ? 11.870 5.353 -7.141 1.00 48.34 81 LYS A C 1
ATOM 685 O O . LYS A 1 81 ? 11.626 4.270 -7.673 1.00 48.34 81 LYS A O 1
ATOM 690 N N . PRO A 1 82 ? 11.723 6.518 -7.799 1.00 43.97 82 PRO A N 1
ATOM 691 C CA . PRO A 1 82 ? 11.559 6.523 -9.244 1.00 43.97 82 PRO A CA 1
ATOM 692 C C . PRO A 1 82 ? 12.729 5.743 -9.843 1.00 43.97 82 PRO A C 1
ATOM 694 O O . PRO A 1 82 ? 13.884 5.964 -9.462 1.00 43.97 82 PRO A O 1
ATOM 697 N N . ILE A 1 83 ? 12.443 4.825 -10.766 1.00 49.78 83 ILE A N 1
ATOM 698 C CA . ILE A 1 83 ? 13.489 4.194 -11.568 1.00 49.78 83 ILE A CA 1
ATOM 699 C C . ILE A 1 83 ? 13.940 5.261 -12.564 1.00 49.78 83 ILE A C 1
ATOM 701 O O . ILE A 1 83 ? 13.541 5.285 -13.725 1.00 49.78 83 ILE A O 1
ATOM 705 N N . ASN A 1 84 ? 14.740 6.208 -12.078 1.00 45.06 84 ASN A N 1
ATOM 706 C CA . ASN A 1 84 ? 15.380 7.183 -12.928 1.00 45.06 84 ASN A CA 1
ATOM 707 C C . ASN A 1 84 ? 16.530 6.452 -13.623 1.00 45.06 84 ASN A C 1
ATOM 709 O O . ASN A 1 84 ? 17.643 6.363 -13.099 1.00 45.06 84 ASN A O 1
ATOM 713 N N . LYS A 1 85 ? 16.243 5.850 -14.782 1.00 47.03 85 LYS A N 1
ATOM 714 C CA . LYS A 1 85 ? 17.272 5.343 -15.694 1.00 47.03 85 LYS A CA 1
ATOM 715 C C . LYS A 1 85 ? 18.003 6.543 -16.313 1.00 47.03 85 LYS A C 1
ATOM 717 O O . LYS A 1 85 ? 17.925 6.786 -17.505 1.00 47.03 85 LYS A O 1
ATOM 722 N N . ASN A 1 86 ? 18.800 7.238 -15.503 1.00 42.38 86 ASN A N 1
ATOM 723 C CA . ASN A 1 86 ? 20.019 7.873 -16.007 1.00 42.38 86 ASN A CA 1
ATOM 724 C C . ASN A 1 86 ? 21.088 6.812 -16.339 1.00 42.38 86 ASN A C 1
ATOM 726 O O . ASN A 1 86 ? 22.171 7.140 -16.815 1.00 42.38 86 ASN A O 1
ATOM 730 N N . GLN A 1 87 ? 20.799 5.522 -16.123 1.00 42.41 87 GLN A N 1
ATOM 731 C CA . GLN A 1 87 ? 21.497 4.459 -16.828 1.00 42.41 87 GLN A CA 1
ATOM 732 C C . GLN A 1 87 ? 21.104 4.537 -18.301 1.00 42.41 87 GLN A C 1
ATOM 734 O O . GLN A 1 87 ? 20.015 4.115 -18.684 1.00 42.41 87 GLN A O 1
ATOM 739 N N . HIS A 1 88 ? 22.005 5.115 -19.095 1.00 39.00 88 HIS A N 1
ATOM 740 C CA . HIS A 1 88 ? 22.022 5.078 -20.550 1.00 39.00 88 HIS A CA 1
ATOM 741 C C . HIS A 1 88 ? 21.899 3.633 -21.051 1.00 39.00 88 HIS A C 1
ATOM 743 O O . HIS A 1 88 ? 22.894 2.987 -21.373 1.00 39.00 88 HIS A O 1
ATOM 749 N N . ILE A 1 89 ? 20.681 3.108 -21.139 1.00 46.34 89 ILE A N 1
ATOM 750 C CA . ILE A 1 89 ? 20.426 1.948 -21.978 1.00 46.34 89 ILE A CA 1
ATOM 751 C C . ILE A 1 89 ? 20.288 2.518 -23.386 1.00 46.34 89 ILE A C 1
ATOM 753 O O . ILE A 1 89 ? 19.231 3.019 -23.761 1.00 46.34 89 ILE A O 1
ATOM 757 N N . LYS A 1 90 ? 21.395 2.534 -24.138 1.00 42.25 90 LYS A N 1
ATOM 758 C CA . LYS A 1 90 ? 21.347 2.729 -25.589 1.00 42.25 90 LYS A CA 1
ATOM 759 C C . LYS A 1 90 ? 20.646 1.505 -26.175 1.00 42.25 90 LYS A C 1
ATOM 761 O O . LYS A 1 90 ? 21.295 0.499 -26.437 1.00 42.25 90 LYS A O 1
ATOM 766 N N . LEU A 1 91 ? 19.326 1.570 -26.288 1.00 51.22 91 LEU A N 1
ATOM 767 C CA . LEU A 1 91 ? 18.570 0.665 -27.141 1.00 51.22 91 LEU A CA 1
ATOM 768 C C . LEU A 1 91 ? 18.440 1.358 -28.491 1.00 51.22 91 LEU A C 1
ATOM 770 O O . LEU A 1 91 ? 18.003 2.508 -28.562 1.00 51.22 91 LEU A O 1
ATOM 774 N N . GLU A 1 92 ? 18.917 0.683 -29.529 1.00 49.09 92 GLU A N 1
ATOM 775 C CA . GLU A 1 92 ? 18.559 1.019 -30.898 1.00 49.09 92 GLU A CA 1
ATOM 776 C C . GLU A 1 92 ? 17.063 0.709 -31.058 1.00 49.09 92 GLU A C 1
ATOM 778 O O . GLU A 1 92 ? 16.581 -0.322 -30.589 1.00 49.09 92 GLU A O 1
ATOM 783 N N . ASP A 1 93 ? 16.349 1.655 -31.662 1.00 55.25 93 ASP A N 1
ATOM 784 C CA . ASP A 1 93 ? 14.908 1.665 -31.931 1.00 55.25 93 ASP A CA 1
ATOM 785 C C . ASP A 1 93 ? 13.946 1.957 -30.763 1.00 55.25 93 ASP A C 1
ATOM 787 O O . ASP A 1 93 ? 14.219 1.781 -29.575 1.00 55.25 93 ASP A O 1
ATOM 791 N N . SER A 1 94 ? 12.785 2.506 -31.140 1.00 57.56 94 SER A N 1
ATOM 792 C CA . SER A 1 94 ? 11.686 2.905 -30.261 1.00 57.56 94 SER A CA 1
ATOM 793 C C . SER A 1 94 ? 11.061 1.684 -29.591 1.00 57.56 94 SER A C 1
ATOM 795 O O . SER A 1 94 ? 10.064 1.142 -30.065 1.00 57.56 94 SER A O 1
ATOM 797 N N . VAL A 1 95 ? 11.653 1.241 -28.488 1.00 62.47 95 VAL A N 1
ATOM 798 C CA . VAL A 1 95 ? 11.082 0.175 -27.669 1.00 62.47 95 VAL A CA 1
ATOM 799 C C . VAL A 1 95 ? 9.833 0.719 -26.978 1.00 62.47 95 VAL A C 1
ATOM 801 O O . VAL A 1 95 ? 9.908 1.565 -26.080 1.00 62.47 95 VAL A O 1
ATOM 804 N N . GLU A 1 96 ? 8.670 0.268 -27.440 1.00 63.22 96 GLU A N 1
ATOM 805 C CA . GLU A 1 96 ? 7.417 0.458 -26.722 1.00 63.22 96 GLU A CA 1
ATOM 806 C C . GLU A 1 96 ? 7.464 -0.390 -25.457 1.00 63.22 96 GLU A C 1
ATOM 808 O O . GLU A 1 96 ? 7.834 -1.558 -25.490 1.00 63.22 96 GLU A O 1
ATOM 813 N N . PHE A 1 97 ? 7.072 0.176 -24.325 1.00 72.00 97 PHE A N 1
ATOM 814 C CA . PHE A 1 97 ? 6.965 -0.592 -23.095 1.00 72.00 97 PHE A CA 1
ATOM 815 C C . PHE A 1 97 ? 5.615 -0.360 -22.436 1.00 72.00 97 PHE A C 1
ATOM 817 O O . PHE A 1 97 ? 4.928 0.627 -22.688 1.00 72.00 97 PHE A O 1
ATOM 824 N N . ARG A 1 98 ? 5.226 -1.255 -21.533 1.00 73.44 98 ARG A N 1
ATOM 825 C CA . ARG A 1 98 ? 4.068 -1.039 -20.664 1.00 73.44 98 ARG A CA 1
ATOM 826 C C . ARG A 1 98 ? 4.303 -1.580 -19.267 1.00 73.44 98 ARG A C 1
ATOM 828 O O . ARG A 1 98 ? 4.971 -2.597 -19.082 1.00 73.44 98 ARG A O 1
ATOM 835 N N . TYR A 1 99 ? 3.671 -0.946 -18.290 1.00 76.38 99 TYR A N 1
ATOM 836 C CA . TYR A 1 99 ? 3.645 -1.465 -16.930 1.00 76.38 99 TYR A CA 1
ATOM 837 C C . TYR A 1 99 ? 2.733 -2.683 -16.826 1.00 76.38 99 TYR A C 1
ATOM 839 O O . TYR A 1 99 ? 1.653 -2.730 -17.423 1.00 76.38 99 TYR A O 1
ATOM 847 N N . ILE A 1 100 ? 3.145 -3.639 -16.007 1.00 81.31 100 ILE A N 1
ATOM 848 C CA . ILE A 1 100 ? 2.265 -4.663 -15.464 1.00 81.31 100 ILE A CA 1
ATOM 849 C C . ILE A 1 100 ? 1.995 -4.268 -14.017 1.00 81.31 100 ILE A C 1
ATOM 851 O O . ILE A 1 100 ? 2.908 -4.195 -13.193 1.00 81.31 100 ILE A O 1
ATOM 855 N N . TYR A 1 101 ? 0.735 -3.969 -13.723 1.00 85.81 101 TYR A N 1
ATOM 856 C CA . TYR A 1 101 ? 0.274 -3.652 -12.384 1.00 85.81 101 TYR A CA 1
ATOM 857 C C . TYR A 1 101 ? -0.338 -4.891 -11.746 1.00 85.81 101 TYR A C 1
ATOM 859 O O . TYR A 1 101 ? -1.164 -5.571 -12.348 1.00 85.81 101 TYR A O 1
ATOM 867 N N . LYS A 1 102 ? 0.026 -5.141 -10.496 1.00 88.62 102 LYS A N 1
ATOM 868 C CA . LYS A 1 102 ? -0.744 -5.950 -9.565 1.00 88.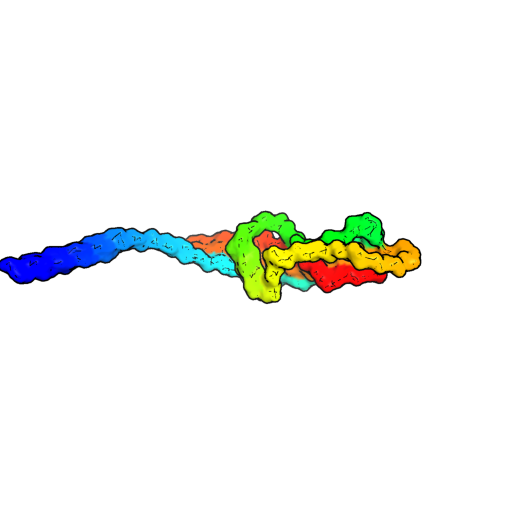62 102 LYS A CA 1
ATOM 869 C C . LYS A 1 102 ? -1.792 -5.042 -8.924 1.00 88.62 102 LYS A C 1
ATOM 871 O O . LYS A 1 102 ? -1.448 -4.096 -8.214 1.00 88.62 102 LYS A O 1
ATOM 876 N N . VAL A 1 103 ? -3.057 -5.294 -9.224 1.00 91.19 103 VAL A N 1
ATOM 877 C CA . VAL A 1 103 ? -4.201 -4.549 -8.703 1.00 91.19 103 VAL A CA 1
ATOM 878 C C . VAL A 1 103 ? -4.773 -5.312 -7.521 1.00 91.19 103 VAL A C 1
ATOM 880 O O . VAL A 1 103 ? -5.185 -6.459 -7.662 1.00 91.19 103 VAL A O 1
ATOM 883 N N . ILE A 1 104 ? -4.780 -4.688 -6.349 1.00 91.44 104 ILE A N 1
ATOM 884 C CA . ILE A 1 104 ? -5.325 -5.266 -5.123 1.00 91.44 104 ILE A CA 1
ATOM 885 C C . ILE A 1 104 ? -6.518 -4.423 -4.702 1.00 91.44 104 ILE A C 1
ATOM 887 O O . ILE A 1 104 ? -6.378 -3.233 -4.419 1.00 91.44 104 ILE A O 1
ATOM 891 N N . GLU A 1 105 ? -7.689 -5.043 -4.650 1.00 94.38 105 GLU A N 1
ATOM 892 C CA . GLU A 1 105 ? -8.889 -4.437 -4.091 1.00 94.3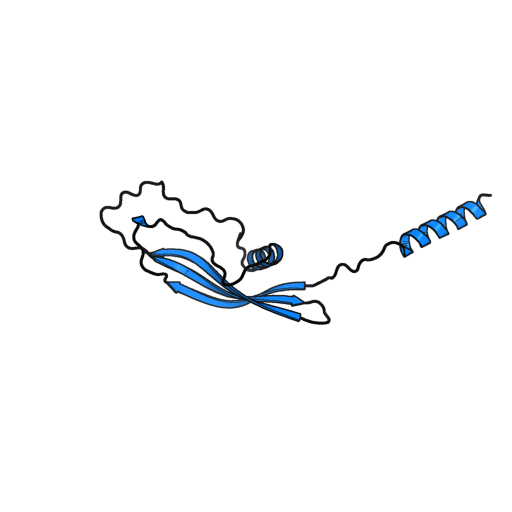8 105 GLU A CA 1
ATOM 893 C C . GLU A 1 105 ? -9.070 -4.926 -2.662 1.00 94.38 105 GLU A C 1
ATOM 895 O O . GLU A 1 105 ? -8.989 -6.123 -2.371 1.00 94.38 105 GLU A O 1
ATOM 900 N N . GLY A 1 106 ? -9.346 -3.998 -1.762 1.00 93.81 106 GLY A N 1
ATOM 901 C CA . GLY A 1 106 ? -9.590 -4.315 -0.372 1.00 93.81 106 GLY A CA 1
ATOM 902 C C . GLY A 1 106 ? -10.398 -3.249 0.335 1.00 93.81 106 GLY A C 1
ATOM 903 O O . GLY A 1 106 ? -10.907 -2.292 -0.262 1.00 93.81 106 GLY A O 1
ATOM 904 N N . LYS A 1 107 ? -10.524 -3.431 1.640 1.00 93.38 107 LYS A N 1
ATOM 905 C CA . LYS A 1 107 ? -11.231 -2.525 2.528 1.00 93.38 107 LYS A CA 1
ATOM 906 C C . LYS A 1 107 ? -10.373 -2.253 3.747 1.00 93.38 107 LYS A C 1
ATOM 908 O O . LYS A 1 107 ? -9.798 -3.168 4.320 1.00 93.38 107 LYS A O 1
ATOM 913 N N . ILE A 1 108 ? -10.317 -0.994 4.149 1.00 91.56 108 ILE A N 1
ATOM 914 C CA . ILE A 1 108 ? -9.837 -0.622 5.475 1.00 91.56 108 ILE A CA 1
ATOM 915 C C . ILE A 1 108 ? -11.042 -0.590 6.396 1.00 91.56 108 ILE A C 1
ATOM 917 O O . ILE A 1 108 ? -12.025 0.099 6.097 1.00 91.56 108 ILE A O 1
ATOM 921 N N . VAL A 1 109 ? -10.937 -1.297 7.511 1.00 90.81 109 VAL A N 1
ATOM 922 C CA . VAL A 1 109 ? -11.940 -1.310 8.564 1.00 90.81 109 VAL A CA 1
ATOM 923 C C . VAL A 1 109 ? -11.413 -0.533 9.761 1.00 90.81 109 VAL A C 1
ATOM 925 O O . VAL A 1 109 ? -10.302 -0.776 10.223 1.00 90.81 109 VAL A O 1
ATOM 928 N N . LYS A 1 110 ? -12.223 0.410 10.247 1.00 89.69 110 LYS A N 1
ATOM 929 C CA . LYS A 1 110 ? -12.063 1.046 11.558 1.00 89.69 110 LYS A CA 1
ATOM 930 C C . LYS A 1 110 ? -13.191 0.560 12.451 1.00 89.69 110 LYS A C 1
ATOM 932 O O . LYS A 1 110 ? -14.338 0.966 12.241 1.00 89.69 110 LYS A O 1
ATOM 937 N N . ASP A 1 111 ? -12.867 -0.320 13.386 1.00 84.69 111 ASP A N 1
ATOM 938 C CA . ASP A 1 111 ? -13.824 -0.890 14.327 1.00 84.69 111 ASP A CA 1
ATOM 939 C C . ASP A 1 111 ? -13.718 -0.183 15.679 1.00 84.69 111 ASP A C 1
ATOM 941 O O . ASP A 1 111 ? -12.687 -0.248 16.339 1.00 84.69 111 ASP A O 1
ATOM 945 N N . TYR A 1 112 ? -14.782 0.516 16.076 1.00 81.06 112 TYR A N 1
ATOM 946 C CA . TYR A 1 112 ? -14.883 1.220 17.357 1.00 81.06 112 TYR A CA 1
ATOM 947 C C . TYR A 1 112 ? -15.722 0.432 18.383 1.00 81.06 112 TYR A C 1
ATOM 949 O O . TYR A 1 112 ? -16.212 1.006 19.362 1.00 81.06 112 TYR A O 1
ATOM 957 N N . GLY A 1 113 ? -15.986 -0.854 18.124 1.00 77.94 113 GLY A N 1
ATOM 958 C CA . GLY A 1 113 ? -16.791 -1.776 18.929 1.00 77.94 113 GLY A CA 1
ATOM 959 C C . GLY A 1 113 ? -18.301 -1.528 18.854 1.00 77.94 113 GLY A C 1
ATOM 960 O O . GLY A 1 113 ? -19.088 -2.457 18.709 1.00 77.94 113 GLY A O 1
ATOM 961 N N . SER A 1 114 ? -18.727 -0.266 18.934 1.00 76.19 114 SER A N 1
ATOM 962 C CA . SER A 1 114 ? -20.139 0.147 18.844 1.00 76.19 114 SER A CA 1
ATOM 963 C C . SER A 1 114 ? -20.584 0.503 17.423 1.00 76.19 114 SER A C 1
ATOM 965 O O . SER A 1 114 ? -21.781 0.567 17.144 1.00 76.19 114 SER A O 1
ATOM 967 N N . TRP A 1 115 ? -19.632 0.745 16.524 1.00 81.06 115 TRP A N 1
ATOM 968 C CA . TRP A 1 115 ? -19.873 1.022 15.114 1.00 81.06 115 TRP A CA 1
ATOM 969 C C . TRP A 1 115 ? -18.612 0.733 14.298 1.00 81.06 115 TRP A C 1
ATOM 971 O O . TRP A 1 115 ? -17.489 0.848 14.792 1.00 81.06 115 TRP A O 1
ATOM 981 N N . GLN A 1 116 ? -18.813 0.396 13.027 1.00 85.12 116 GLN A N 1
ATOM 982 C CA . GLN A 1 116 ? -17.751 0.049 12.092 1.00 85.12 116 GLN A CA 1
ATOM 983 C C . GLN A 1 116 ? -17.782 1.003 10.899 1.00 85.12 116 GLN A C 1
ATOM 985 O O . GLN A 1 116 ? -18.848 1.312 10.357 1.00 85.12 116 GLN A O 1
ATOM 990 N N . LYS A 1 117 ? -16.607 1.468 10.468 1.00 88.69 117 LYS A N 1
ATOM 991 C CA . LYS A 1 117 ? -16.456 2.262 9.246 1.00 88.69 117 LYS A CA 1
ATOM 992 C C . LYS A 1 117 ? -15.572 1.541 8.250 1.00 88.69 117 LYS A C 1
ATOM 994 O O . LYS A 1 117 ? -14.405 1.279 8.528 1.00 88.69 117 LYS A O 1
ATOM 999 N N . GLU A 1 118 ? -16.116 1.305 7.063 1.00 92.12 118 GLU A N 1
ATOM 1000 C CA . GLU A 1 118 ? -15.378 0.719 5.950 1.00 92.12 118 GLU A CA 1
ATOM 1001 C C . GLU A 1 118 ? -14.967 1.782 4.930 1.00 92.12 118 GLU A C 1
ATOM 1003 O O . GLU A 1 118 ? -15.721 2.705 4.606 1.00 92.12 118 GLU A O 1
ATOM 1008 N N . LYS A 1 119 ? -13.773 1.614 4.366 1.00 92.19 119 LYS A N 1
ATOM 1009 C CA . LYS A 1 119 ? -13.268 2.417 3.253 1.00 92.19 119 LYS A CA 1
ATOM 1010 C C . LYS A 1 119 ? -12.711 1.489 2.183 1.00 92.19 119 LYS A C 1
ATOM 1012 O O . LYS A 1 119 ? -11.733 0.789 2.422 1.00 92.19 119 LYS A O 1
ATOM 1017 N N . LYS A 1 120 ? -13.330 1.486 1.000 1.00 94.12 120 LYS A N 1
ATOM 1018 C CA . LYS A 1 120 ? -12.851 0.704 -0.149 1.00 94.12 120 LYS A CA 1
ATOM 1019 C C . LYS A 1 120 ? -11.567 1.314 -0.708 1.00 94.12 120 LYS A C 1
ATOM 1021 O O . LYS A 1 120 ? -11.530 2.512 -0.992 1.00 94.12 120 LYS A O 1
ATOM 1026 N N . VAL A 1 121 ? -10.554 0.480 -0.903 1.00 92.81 121 VAL A N 1
ATOM 1027 C CA . VAL A 1 121 ? -9.237 0.869 -1.413 1.00 92.81 121 VAL A CA 1
ATOM 1028 C C . VAL A 1 121 ? -8.869 -0.029 -2.586 1.00 92.81 121 VAL A C 1
ATOM 1030 O O . VAL A 1 121 ? -9.026 -1.245 -2.523 1.00 92.81 121 VAL A O 1
ATOM 1033 N N . ILE A 1 122 ? -8.370 0.583 -3.654 1.00 92.69 122 ILE A N 1
ATOM 1034 C CA . ILE A 1 122 ? -7.797 -0.101 -4.810 1.00 92.69 122 ILE A CA 1
ATOM 1035 C C . ILE A 1 122 ? -6.349 0.359 -4.930 1.00 92.69 122 ILE A C 1
ATOM 1037 O O . ILE A 1 122 ? -6.080 1.547 -5.122 1.00 92.69 122 ILE A O 1
ATOM 1041 N N . LEU A 1 123 ? -5.435 -0.596 -4.805 1.00 90.19 123 LEU A N 1
ATOM 1042 C CA . LEU A 1 123 ? -3.993 -0.423 -4.909 1.00 90.19 123 LEU A CA 1
ATOM 1043 C C . LEU A 1 123 ? -3.538 -0.910 -6.280 1.00 90.19 123 LEU A C 1
ATOM 1045 O O . LEU A 1 123 ? -3.782 -2.061 -6.624 1.00 90.19 123 LEU A O 1
ATOM 1049 N N . LYS A 1 124 ? -2.843 -0.075 -7.052 1.00 89.12 124 LYS A N 1
ATOM 1050 C CA . LYS A 1 124 ? -2.144 -0.502 -8.272 1.00 89.12 124 LYS A CA 1
ATOM 1051 C C . LYS A 1 124 ? -0.645 -0.473 -8.015 1.00 89.12 124 LYS A C 1
ATOM 1053 O O . LYS A 1 124 ? -0.038 0.598 -8.002 1.00 89.12 124 LYS A O 1
ATOM 1058 N N . ILE A 1 125 ? -0.061 -1.647 -7.804 1.00 86.00 125 ILE A N 1
ATOM 1059 C CA . ILE A 1 125 ? 1.364 -1.826 -7.525 1.00 86.00 125 ILE A CA 1
ATOM 1060 C C . ILE A 1 125 ? 2.050 -2.225 -8.829 1.00 86.00 125 ILE A C 1
ATOM 1062 O O . ILE A 1 125 ? 1.720 -3.270 -9.386 1.00 86.00 125 ILE A O 1
ATOM 1066 N N . PRO A 1 126 ? 2.979 -1.426 -9.362 1.00 78.50 126 PRO A N 1
ATOM 1067 C CA . PRO A 1 126 ? 3.721 -1.830 -10.545 1.00 78.50 126 PRO A CA 1
ATOM 1068 C C . PRO A 1 126 ? 4.715 -2.947 -10.175 1.00 78.50 126 PRO A C 1
ATOM 1070 O O . PRO A 1 126 ? 5.504 -2.783 -9.245 1.00 78.50 126 PRO A O 1
ATOM 1073 N N . ILE A 1 127 ? 4.642 -4.089 -10.866 1.00 79.56 127 ILE A N 1
ATOM 1074 C CA . ILE A 1 127 ? 5.443 -5.293 -10.566 1.00 79.56 127 ILE A CA 1
ATOM 1075 C C . ILE A 1 127 ? 6.419 -5.689 -11.673 1.00 79.56 127 ILE A C 1
ATOM 1077 O O . ILE A 1 127 ? 7.441 -6.298 -11.371 1.00 79.56 127 ILE A O 1
ATOM 1081 N N . ASP A 1 128 ? 6.142 -5.307 -12.921 1.00 70.69 128 ASP A N 1
ATOM 1082 C CA . ASP A 1 128 ? 7.052 -5.539 -14.037 1.00 70.69 128 ASP A CA 1
ATOM 1083 C C . ASP A 1 128 ? 6.876 -4.481 -15.143 1.00 70.69 128 ASP A C 1
ATOM 1085 O O . ASP A 1 128 ? 5.884 -3.739 -15.181 1.00 70.69 128 ASP A O 1
ATOM 1089 N N . VAL A 1 129 ? 7.837 -4.425 -16.063 1.00 70.81 129 VAL A N 1
ATOM 1090 C CA . VAL A 1 129 ? 7.794 -3.633 -17.293 1.00 70.81 129 VAL A CA 1
ATOM 1091 C C . VAL A 1 129 ? 8.004 -4.576 -18.470 1.00 70.81 129 VAL A C 1
ATOM 1093 O O . VAL A 1 129 ? 9.063 -5.181 -18.613 1.00 70.81 129 VAL A O 1
ATOM 1096 N N . LYS A 1 130 ? 6.999 -4.671 -19.343 1.00 68.19 130 LYS A N 1
ATOM 1097 C CA . LYS A 1 130 ? 7.119 -5.413 -20.598 1.00 68.19 130 LYS A CA 1
ATOM 1098 C C . LYS A 1 130 ? 7.656 -4.483 -21.685 1.00 68.19 130 LYS A C 1
ATOM 1100 O O . LYS A 1 130 ? 7.061 -3.424 -21.868 1.00 68.19 130 LYS A O 1
ATOM 1105 N N . TYR A 1 131 ? 8.719 -4.908 -22.363 1.00 67.88 131 TYR A N 1
ATOM 1106 C CA . TYR A 1 131 ? 9.302 -4.298 -23.566 1.00 67.88 131 TYR A CA 1
ATOM 1107 C C . TYR A 1 131 ? 8.768 -4.964 -24.845 1.00 67.88 131 TYR A C 1
ATOM 1109 O O . TYR A 1 131 ? 8.136 -6.049 -24.725 1.00 67.88 131 TYR A O 1
#

Radius of gyration: 26.47 Å; chains: 1; bounding box: 42×22×96 Å